Protein AF-A0A336MDN6-F1 (afdb_monomer)

Structure (mmCIF, N/CA/C/O backbone):
data_AF-A0A336MDN6-F1
#
_entry.id   AF-A0A336MDN6-F1
#
loop_
_atom_site.group_PDB
_atom_site.id
_atom_site.type_symbol
_atom_site.label_atom_id
_atom_site.label_alt_id
_atom_site.label_comp_id
_atom_site.label_asym_id
_atom_site.label_entity_id
_atom_site.label_seq_id
_atom_site.pdbx_PDB_ins_code
_atom_site.Cartn_x
_atom_site.Cartn_y
_atom_site.Cartn_z
_atom_site.occupancy
_atom_site.B_iso_or_equiv
_atom_site.auth_seq_id
_atom_site.auth_comp_id
_atom_site.auth_asym_id
_atom_site.auth_atom_id
_atom_site.pdbx_PDB_model_num
ATOM 1 N N . MET A 1 1 ? 36.127 61.455 -13.564 1.00 46.41 1 MET A N 1
ATOM 2 C CA . MET A 1 1 ? 35.781 60.016 -13.476 1.00 46.41 1 MET A CA 1
ATOM 3 C C . MET A 1 1 ? 36.935 59.204 -14.044 1.00 46.41 1 MET A C 1
ATOM 5 O O . MET A 1 1 ? 37.285 59.416 -15.200 1.00 46.41 1 MET A O 1
ATOM 9 N N . LYS A 1 2 ? 37.589 58.361 -13.232 1.00 54.62 2 LYS A N 1
ATOM 10 C CA . LYS A 1 2 ? 38.707 57.519 -13.692 1.00 54.62 2 LYS A CA 1
ATOM 11 C C . LYS A 1 2 ? 38.158 56.503 -14.698 1.00 54.62 2 LYS A C 1
ATOM 13 O O . LYS A 1 2 ? 37.341 55.664 -14.336 1.00 54.62 2 LYS A O 1
ATOM 18 N N . LYS A 1 3 ? 38.542 56.643 -15.969 1.00 60.69 3 LYS A N 1
ATOM 19 C CA . LYS A 1 3 ? 38.151 55.721 -17.038 1.00 60.69 3 LYS A CA 1
ATOM 20 C C . LYS A 1 3 ? 38.902 54.406 -16.837 1.00 60.69 3 LYS A C 1
ATOM 22 O O . LYS A 1 3 ? 40.114 54.351 -17.024 1.00 60.69 3 LYS A O 1
ATOM 27 N N . PHE A 1 4 ? 38.178 53.370 -16.433 1.00 59.88 4 PHE A N 1
ATOM 28 C CA . PHE A 1 4 ? 38.692 52.008 -16.369 1.00 59.88 4 PHE A CA 1
ATOM 29 C C . PHE A 1 4 ? 38.701 51.422 -17.783 1.00 59.88 4 PHE A C 1
ATOM 31 O O . PHE A 1 4 ? 37.666 51.049 -18.332 1.00 59.88 4 PHE A O 1
ATOM 38 N N . THR A 1 5 ? 39.877 51.397 -18.403 1.00 61.00 5 THR A N 1
ATOM 39 C CA . THR A 1 5 ? 40.076 50.797 -19.724 1.00 61.00 5 THR A CA 1
ATOM 40 C C . THR A 1 5 ? 40.188 49.278 -19.565 1.00 61.00 5 THR A C 1
ATOM 42 O O . THR A 1 5 ? 41.236 48.766 -19.186 1.00 61.00 5 THR A O 1
ATOM 45 N N . PHE A 1 6 ? 39.119 48.546 -19.896 1.00 58.34 6 PHE A N 1
ATOM 46 C CA . PHE A 1 6 ? 39.013 47.071 -19.857 1.00 58.34 6 PHE A CA 1
ATOM 47 C C . PHE A 1 6 ? 40.021 46.307 -20.738 1.00 58.34 6 PHE A C 1
ATOM 49 O O . PHE A 1 6 ? 40.021 45.080 -20.773 1.00 58.34 6 PHE A O 1
ATOM 56 N N . LYS A 1 7 ? 40.905 47.005 -21.453 1.00 55.06 7 LYS A N 1
ATOM 57 C CA . LYS A 1 7 ? 41.833 46.394 -22.409 1.00 55.06 7 LYS A CA 1
ATOM 58 C C . LYS A 1 7 ? 42.987 45.625 -21.743 1.00 55.06 7 LYS A C 1
ATOM 60 O O . LYS A 1 7 ? 43.643 44.857 -22.428 1.00 55.06 7 LYS A O 1
ATOM 65 N N . GLY A 1 8 ? 43.211 45.804 -20.434 1.00 57.44 8 GLY A N 1
ATOM 66 C CA . 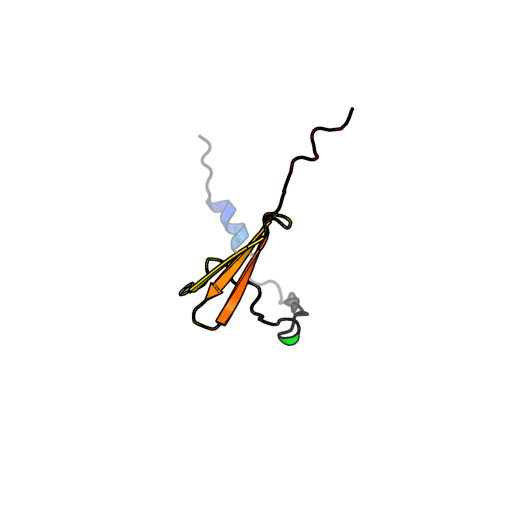GLY A 1 8 ? 44.286 45.136 -19.680 1.00 57.44 8 GLY A CA 1
ATOM 67 C C . GLY A 1 8 ? 43.870 43.923 -18.837 1.00 57.44 8 GLY A C 1
ATOM 68 O O . GLY A 1 8 ? 44.738 43.192 -18.381 1.00 57.44 8 GLY A O 1
ATOM 69 N N . VAL A 1 9 ? 42.571 43.676 -18.622 1.00 55.53 9 VAL A N 1
ATOM 70 C CA . VAL A 1 9 ? 42.103 42.532 -17.800 1.00 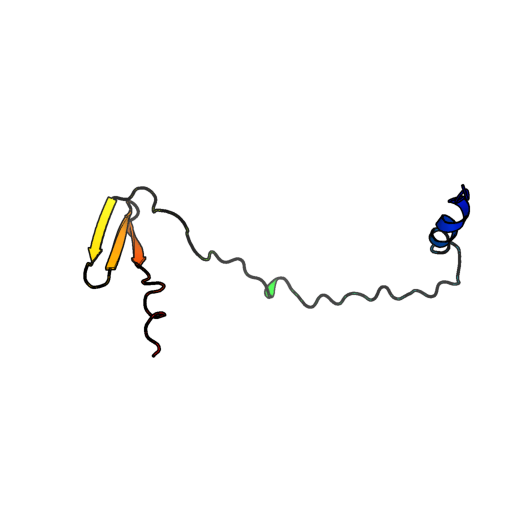55.53 9 VAL A CA 1
ATOM 71 C C . VAL A 1 9 ? 41.854 41.262 -18.618 1.00 55.53 9 VAL A C 1
ATOM 73 O O . VAL A 1 9 ? 41.742 40.176 -18.059 1.00 55.53 9 VAL A O 1
ATOM 76 N N . LEU A 1 10 ? 41.785 41.386 -19.947 1.00 52.09 10 LEU A N 1
ATOM 77 C CA . LEU A 1 10 ? 41.520 40.269 -20.857 1.00 52.09 10 LEU A CA 1
ATOM 78 C C . LEU A 1 10 ? 42.799 39.554 -21.326 1.00 52.09 10 LEU A C 1
ATOM 80 O O . LEU A 1 10 ? 42.721 38.466 -21.892 1.00 52.09 10 LEU A O 1
ATOM 84 N N . ASP A 1 11 ? 43.977 40.128 -21.071 1.00 55.72 11 ASP A N 1
ATOM 85 C CA . ASP A 1 11 ? 45.256 39.531 -21.482 1.00 55.72 11 ASP A CA 1
ATOM 86 C C . ASP A 1 11 ? 45.666 38.348 -20.580 1.00 55.72 11 ASP A C 1
ATOM 88 O O . ASP A 1 11 ? 46.407 37.457 -20.989 1.00 55.72 11 ASP A O 1
ATOM 92 N N . GLY A 1 12 ? 45.077 38.251 -19.380 1.00 55.06 12 GLY A N 1
ATOM 93 C CA . GLY A 1 12 ? 45.216 37.091 -18.492 1.00 55.06 12 GLY A CA 1
ATOM 94 C C . GLY A 1 12 ? 44.478 35.832 -18.970 1.00 55.06 12 GLY A C 1
ATOM 95 O O . GLY A 1 12 ? 44.762 34.744 -18.478 1.00 55.06 12 GLY A O 1
ATOM 96 N N . PHE A 1 13 ? 43.563 35.952 -19.942 1.00 53.00 13 PHE A N 1
ATOM 97 C CA . PHE A 1 13 ? 42.804 34.813 -20.477 1.00 53.00 13 PHE A CA 1
ATOM 98 C C . PHE A 1 13 ? 43.410 34.201 -21.745 1.00 53.00 13 PHE A C 1
ATOM 100 O O . PHE A 1 13 ? 43.045 33.085 -22.097 1.00 53.00 13 PHE A O 1
ATOM 107 N N . ARG A 1 14 ? 44.323 34.894 -22.444 1.00 51.38 14 ARG A N 1
ATOM 108 C CA . ARG A 1 14 ? 44.935 34.373 -23.686 1.00 51.38 14 ARG A CA 1
ATOM 109 C C . ARG A 1 14 ? 46.273 33.666 -23.465 1.00 51.38 14 ARG A C 1
ATOM 111 O O . ARG A 1 14 ? 46.737 32.966 -24.361 1.00 51.38 14 ARG A O 1
ATOM 118 N N . SER A 1 15 ? 46.861 33.783 -22.274 1.00 48.41 15 SER A N 1
ATOM 119 C CA . SER A 1 15 ? 48.129 33.113 -21.945 1.00 48.41 15 SER A CA 1
ATOM 120 C C . SER A 1 15 ? 47.985 31.604 -21.685 1.00 48.41 15 SER A C 1
ATOM 122 O O . SER A 1 15 ? 48.974 30.898 -21.527 1.00 48.41 15 SER A O 1
ATOM 124 N N . SER A 1 16 ? 46.763 31.065 -21.676 1.00 52.38 16 SER A N 1
ATOM 125 C CA . SER A 1 16 ? 46.512 29.629 -21.509 1.00 52.38 16 SER A CA 1
ATOM 126 C C . SER A 1 16 ? 46.595 28.814 -22.807 1.00 52.38 16 SER A C 1
ATOM 128 O O . SER A 1 16 ? 46.432 27.597 -22.742 1.00 52.38 16 SER A O 1
ATOM 130 N N . SER A 1 17 ? 46.877 29.417 -23.974 1.00 54.31 17 SER A N 1
ATOM 131 C CA . SER A 1 17 ? 46.962 28.653 -25.234 1.00 54.31 17 SER A CA 1
ATOM 132 C C . SER A 1 17 ? 48.114 29.006 -26.180 1.00 54.31 17 SER A C 1
ATOM 134 O O . SER A 1 17 ? 48.048 28.637 -27.352 1.00 54.31 17 SER A O 1
ATOM 136 N N . VAL A 1 18 ? 49.182 29.673 -25.726 1.00 53.72 18 VAL A N 1
ATOM 137 C CA . VAL A 1 18 ? 50.367 29.892 -26.577 1.00 53.72 18 VAL A CA 1
ATOM 138 C C . VAL A 1 18 ? 51.644 29.437 -25.866 1.00 53.72 18 VAL A C 1
ATOM 140 O O . VAL A 1 18 ? 52.266 30.179 -25.121 1.00 53.72 18 VAL A O 1
ATOM 143 N N . GLN A 1 19 ? 51.995 28.175 -26.134 1.00 53.72 19 GLN A N 1
ATOM 144 C CA . GLN A 1 19 ? 53.360 27.634 -26.192 1.00 53.72 19 GLN A CA 1
ATOM 145 C C . GLN A 1 19 ? 54.248 27.824 -24.945 1.00 53.72 19 GLN A C 1
ATOM 147 O O . GLN A 1 19 ? 55.238 28.549 -24.970 1.00 53.72 19 GLN A O 1
ATOM 152 N N . LEU A 1 20 ? 53.975 27.047 -23.893 1.00 47.09 20 LEU A N 1
ATOM 153 C CA . LEU A 1 20 ? 55.053 26.459 -23.085 1.00 47.09 20 LEU A CA 1
ATOM 154 C C . LEU A 1 20 ? 55.362 25.052 -23.634 1.00 47.09 20 LEU A C 1
ATOM 156 O O . LEU A 1 20 ? 54.457 24.435 -24.209 1.00 47.09 20 LEU A O 1
ATOM 160 N N . PRO A 1 21 ? 56.603 24.533 -23.488 1.00 46.09 21 PRO A N 1
ATOM 161 C CA . PRO A 1 21 ? 56.923 23.155 -23.857 1.00 46.09 21 PRO A CA 1
ATOM 162 C C . PRO A 1 21 ? 55.882 22.238 -23.226 1.00 46.09 21 PRO A C 1
ATOM 164 O O . PRO A 1 21 ? 55.502 22.462 -22.078 1.00 46.09 21 PRO A O 1
ATOM 167 N N . GLN A 1 22 ? 55.392 21.268 -24.003 1.00 49.28 22 GLN A N 1
ATOM 168 C CA . GLN A 1 22 ? 54.371 20.298 -23.616 1.00 49.28 22 GLN A CA 1
ATOM 169 C C . GLN A 1 22 ? 54.824 19.499 -22.384 1.00 49.28 22 GLN A C 1
ATOM 171 O O . GLN A 1 22 ? 55.185 18.331 -22.468 1.00 49.28 22 GLN A O 1
ATOM 176 N N . GLN A 1 23 ? 54.768 20.105 -21.203 1.00 50.62 23 GLN A N 1
ATOM 177 C CA . GLN A 1 23 ? 54.454 19.371 -20.005 1.00 50.62 23 GLN A CA 1
ATOM 178 C C . GLN A 1 23 ? 52.988 19.030 -20.189 1.00 50.62 23 GLN A C 1
ATOM 180 O O . GLN A 1 23 ? 52.109 19.857 -19.948 1.00 50.62 23 GLN A O 1
ATOM 185 N N . MET A 1 24 ? 52.746 17.830 -20.723 1.00 50.56 24 MET A N 1
ATOM 186 C CA . MET A 1 24 ? 51.508 17.112 -20.483 1.00 50.56 24 MET A CA 1
ATOM 187 C C . MET A 1 24 ? 51.234 17.284 -18.991 1.00 50.56 24 MET A C 1
ATOM 189 O O . MET A 1 24 ? 51.854 16.615 -18.169 1.00 50.56 24 MET A O 1
ATOM 193 N N . ARG A 1 25 ? 50.367 18.234 -18.614 1.00 52.59 25 ARG A N 1
ATOM 194 C CA . ARG A 1 25 ? 49.613 18.050 -17.384 1.00 52.59 25 ARG A CA 1
ATOM 195 C C . ARG A 1 25 ? 48.944 16.712 -17.648 1.00 52.59 25 ARG A C 1
ATOM 197 O O . ARG A 1 25 ? 48.206 16.659 -18.635 1.00 52.59 25 ARG A O 1
ATOM 204 N N . PRO A 1 26 ? 49.283 15.639 -16.911 1.00 59.69 26 PRO A N 1
ATOM 205 C CA . PRO A 1 26 ? 48.499 14.437 -17.041 1.00 59.69 26 PRO A CA 1
ATOM 206 C C . PRO A 1 26 ? 47.081 14.920 -16.780 1.00 59.69 26 PRO A C 1
ATOM 208 O O . PRO A 1 26 ? 46.826 15.521 -15.730 1.00 59.69 26 PRO A O 1
ATOM 211 N N . GLU A 1 27 ? 46.204 14.799 -17.777 1.00 60.31 27 GLU A N 1
ATOM 212 C CA . GLU A 1 27 ? 44.789 14.721 -17.470 1.00 60.31 27 GLU A CA 1
ATOM 213 C C . GLU A 1 27 ? 44.754 13.659 -16.385 1.00 60.31 27 GLU A C 1
ATOM 215 O O . GLU A 1 27 ? 45.199 12.531 -16.596 1.00 60.31 27 GLU A O 1
ATOM 220 N N . GLN A 1 28 ? 44.489 14.091 -15.156 1.00 63.88 28 GLN A N 1
ATOM 221 C CA . GLN A 1 28 ? 44.403 13.168 -14.051 1.00 63.88 28 GLN A CA 1
ATOM 222 C C . GLN A 1 28 ? 43.190 12.338 -14.425 1.00 63.88 28 GLN A C 1
ATOM 224 O O . GLN A 1 28 ? 42.073 12.835 -14.296 1.00 63.88 28 GLN A O 1
ATOM 229 N N . ASP A 1 29 ? 43.425 11.159 -15.004 1.00 66.88 29 ASP A N 1
ATOM 230 C CA . ASP A 1 29 ? 42.374 10.221 -15.349 1.00 66.88 29 ASP A CA 1
ATOM 231 C C . ASP A 1 29 ? 41.581 10.022 -14.066 1.00 66.88 29 ASP A C 1
ATOM 233 O O . ASP A 1 29 ? 42.071 9.454 -13.083 1.00 66.88 29 ASP A O 1
ATOM 237 N N . ILE A 1 30 ? 40.390 10.613 -14.022 1.00 74.56 30 ILE A N 1
ATOM 238 C CA . ILE A 1 30 ? 39.529 10.511 -12.858 1.00 74.56 30 ILE A CA 1
ATOM 239 C C . ILE A 1 30 ? 39.111 9.050 -12.833 1.00 74.56 30 ILE A C 1
ATOM 241 O O . ILE A 1 30 ? 38.314 8.607 -13.656 1.00 74.56 30 ILE A O 1
ATOM 245 N N . GLN A 1 31 ? 39.705 8.280 -11.924 1.00 81.25 31 GLN A N 1
ATOM 246 C CA . GLN A 1 31 ? 39.407 6.865 -11.805 1.00 81.25 31 GLN A CA 1
ATOM 247 C C . GLN A 1 31 ? 37.960 6.708 -11.324 1.00 81.25 31 GLN A C 1
ATOM 249 O O . GLN A 1 31 ? 37.656 6.902 -10.145 1.00 81.25 31 GLN A O 1
ATOM 254 N N . GLU A 1 32 ? 37.057 6.362 -12.241 1.00 80.69 32 GLU A N 1
ATOM 255 C CA . GLU A 1 32 ? 35.660 6.092 -11.914 1.00 80.69 32 GLU A CA 1
ATOM 256 C C . GLU A 1 32 ? 35.562 4.812 -11.075 1.00 80.69 32 GLU A C 1
ATOM 258 O O . GLU A 1 32 ? 35.771 3.694 -11.546 1.00 80.69 32 GLU A O 1
ATOM 263 N N . THR A 1 33 ? 35.263 4.973 -9.787 1.00 89.44 33 THR A N 1
ATOM 264 C CA . THR A 1 33 ? 35.094 3.855 -8.847 1.00 89.44 33 THR A CA 1
ATOM 265 C C . THR A 1 33 ? 33.680 3.284 -8.866 1.00 89.44 33 THR A C 1
ATOM 267 O O . THR A 1 33 ? 33.466 2.149 -8.441 1.00 89.44 33 THR A O 1
ATOM 270 N N . LEU A 1 34 ? 32.702 4.053 -9.349 1.00 92.38 34 LEU A N 1
ATOM 271 C CA . LEU A 1 34 ? 31.306 3.644 -9.417 1.00 92.38 34 LEU A CA 1
ATOM 272 C C . LEU A 1 34 ? 31.033 2.915 -10.729 1.00 92.38 34 LEU A C 1
ATOM 274 O O . LEU A 1 34 ? 31.248 3.449 -11.809 1.00 92.38 34 LEU A O 1
ATOM 278 N N . LYS A 1 35 ? 30.516 1.693 -10.623 1.00 92.88 35 LYS A N 1
ATOM 279 C CA . LYS A 1 35 ? 30.158 0.849 -11.762 1.00 92.88 35 LYS A CA 1
ATOM 280 C C . LYS A 1 35 ? 28.649 0.664 -11.824 1.00 92.88 35 LYS A C 1
ATOM 282 O O . LYS A 1 35 ? 27.964 0.788 -10.811 1.00 92.88 35 LYS A O 1
ATOM 287 N N . ALA A 1 36 ? 28.130 0.289 -12.992 1.00 91.69 36 ALA A N 1
ATOM 288 C CA . ALA A 1 36 ? 26.704 0.009 -13.171 1.00 91.69 36 ALA A CA 1
ATOM 289 C C . ALA A 1 36 ? 26.170 -1.036 -12.168 1.00 91.69 36 ALA A C 1
ATOM 291 O O . ALA A 1 36 ? 25.050 -0.909 -11.689 1.00 91.69 36 ALA A O 1
ATOM 292 N N . GLU A 1 37 ? 26.996 -2.015 -11.787 1.00 94.12 37 GLU A N 1
ATOM 293 C CA . GLU A 1 37 ? 26.684 -3.046 -10.785 1.00 94.12 37 GLU A CA 1
ATOM 294 C C . GLU A 1 37 ? 26.450 -2.504 -9.362 1.00 94.12 37 GLU A C 1
ATOM 296 O O . GLU A 1 37 ? 25.808 -3.170 -8.553 1.00 94.12 37 GLU A O 1
ATOM 301 N N . HIS A 1 38 ? 26.903 -1.283 -9.057 1.00 95.81 38 HIS A N 1
ATOM 302 C CA . HIS A 1 38 ? 26.628 -0.618 -7.779 1.00 95.81 38 HIS A CA 1
ATOM 303 C C . HIS A 1 38 ? 25.223 -0.007 -7.721 1.00 95.81 38 HIS A C 1
ATOM 305 O O . HIS A 1 38 ? 24.761 0.380 -6.647 1.00 95.81 38 HIS A O 1
ATOM 311 N N . PHE A 1 39 ? 24.534 0.096 -8.859 1.00 95.44 39 PHE A N 1
ATOM 312 C CA . PHE A 1 39 ? 23.227 0.727 -8.956 1.00 95.44 39 PHE A CA 1
ATOM 313 C C . PHE A 1 39 ? 22.162 -0.286 -9.355 1.00 95.44 39 PHE A C 1
ATOM 315 O O . PHE A 1 39 ? 22.330 -1.100 -10.259 1.00 95.44 39 PHE A O 1
ATOM 322 N N . CYS A 1 40 ? 21.003 -0.199 -8.709 1.00 96.38 40 CYS A N 1
ATOM 323 C CA . CYS A 1 40 ? 19.836 -0.962 -9.114 1.00 96.38 40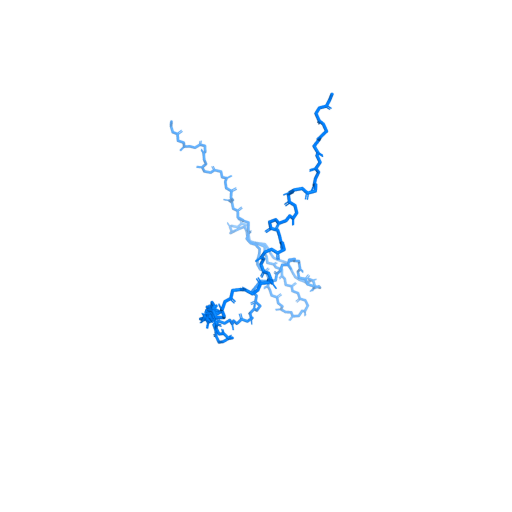 CYS A CA 1
ATOM 324 C C . CYS A 1 40 ? 18.589 -0.090 -9.039 1.00 96.38 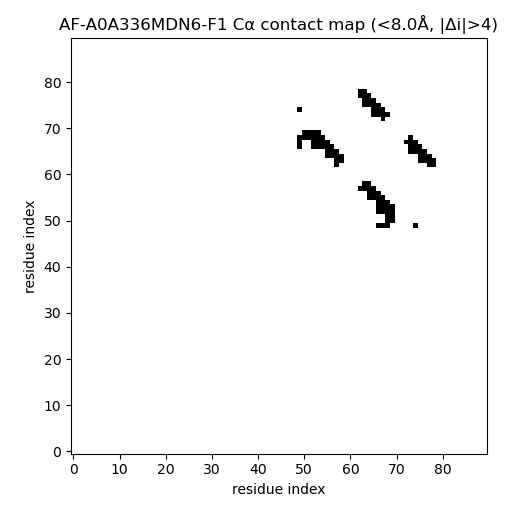40 CYS A C 1
ATOM 326 O O . CYS A 1 40 ? 18.264 0.467 -7.991 1.00 96.38 40 CYS A O 1
ATOM 328 N N . VAL A 1 41 ? 17.855 -0.010 -10.148 1.00 95.38 41 VAL A N 1
ATOM 329 C CA . VAL A 1 41 ? 16.545 0.638 -10.165 1.00 95.38 41 VAL A CA 1
ATOM 330 C C . VAL A 1 41 ? 15.521 -0.319 -9.562 1.00 95.38 41 VAL A C 1
ATOM 332 O O . VAL A 1 41 ? 15.272 -1.406 -10.087 1.00 95.38 41 VAL A O 1
ATOM 335 N N . LYS A 1 42 ? 14.899 0.096 -8.457 1.00 95.75 42 LYS A N 1
ATOM 336 C CA . LYS A 1 42 ? 13.813 -0.635 -7.799 1.00 95.75 42 LYS A CA 1
ATOM 337 C C . LYS A 1 42 ? 12.603 0.270 -7.620 1.00 95.75 42 LYS A C 1
ATOM 339 O O . LYS A 1 42 ? 12.729 1.445 -7.288 1.00 95.75 42 LYS A O 1
ATOM 344 N N . LYS A 1 43 ? 11.412 -0.301 -7.807 1.00 95.75 43 LYS A N 1
ATOM 345 C CA . LYS A 1 43 ? 10.162 0.355 -7.410 1.00 95.75 43 LYS A CA 1
ATOM 346 C C . LYS A 1 43 ? 10.122 0.406 -5.885 1.00 95.75 43 LYS A C 1
ATOM 348 O O . LYS A 1 43 ? 10.314 -0.623 -5.245 1.00 95.75 43 LYS A O 1
ATOM 353 N N . THR A 1 44 ? 9.884 1.586 -5.330 1.00 94.88 44 THR A N 1
ATOM 354 C CA . THR A 1 44 ? 9.880 1.813 -3.882 1.00 94.88 44 THR A CA 1
ATOM 355 C C . THR A 1 44 ? 8.451 1.799 -3.349 1.00 94.88 44 THR A C 1
ATOM 357 O O . THR A 1 44 ? 7.919 0.744 -3.016 1.00 94.88 44 THR A O 1
ATOM 360 N N . PHE A 1 45 ? 7.791 2.953 -3.336 1.00 92.38 45 PHE A N 1
ATOM 361 C CA . PHE A 1 45 ? 6.446 3.119 -2.808 1.00 92.38 45 PHE A CA 1
ATOM 362 C C . PHE A 1 45 ? 5.483 3.601 -3.884 1.00 92.38 45 PHE A C 1
ATOM 364 O O . PHE A 1 45 ? 5.849 4.282 -4.840 1.00 92.38 45 PHE A O 1
ATOM 371 N N . ARG A 1 46 ? 4.208 3.256 -3.700 1.00 90.38 46 ARG A N 1
ATOM 372 C CA . ARG A 1 46 ? 3.107 3.811 -4.486 1.00 90.38 46 ARG A CA 1
ATOM 373 C C . ARG A 1 46 ? 2.381 4.850 -3.648 1.00 90.38 46 ARG A C 1
ATOM 375 O O . ARG A 1 46 ? 1.772 4.487 -2.642 1.00 90.38 46 ARG A O 1
ATOM 382 N N . HIS A 1 47 ? 2.437 6.099 -4.089 1.00 92.75 47 HIS A N 1
ATOM 383 C CA . HIS A 1 47 ? 1.703 7.219 -3.510 1.00 92.75 47 HIS A CA 1
ATOM 384 C C . HIS A 1 47 ? 0.269 7.309 -4.058 1.00 92.75 47 HIS A C 1
ATOM 386 O O . HIS A 1 47 ? -0.046 6.741 -5.108 1.00 92.75 47 HIS A O 1
ATOM 392 N N . GLY A 1 48 ? -0.574 8.090 -3.385 1.00 92.56 48 GLY A N 1
ATOM 393 C CA . GLY A 1 48 ? -1.949 8.357 -3.804 1.00 92.56 48 GLY A CA 1
ATOM 394 C C . GLY A 1 48 ? -2.959 7.300 -3.351 1.00 92.56 48 GLY A C 1
ATOM 395 O O . GLY A 1 48 ? -2.676 6.451 -2.498 1.00 92.56 48 GLY A O 1
ATOM 396 N N . PHE A 1 49 ? -4.163 7.394 -3.912 1.00 93.69 49 PHE A N 1
ATOM 397 C CA . PHE A 1 49 ? -5.298 6.534 -3.583 1.00 93.69 49 PHE A CA 1
ATOM 398 C C . PHE A 1 49 ? -5.397 5.332 -4.548 1.00 93.69 49 PHE A C 1
ATOM 400 O O . PHE A 1 49 ? -4.985 5.463 -5.705 1.00 93.69 49 PHE A O 1
ATOM 407 N N . PRO A 1 50 ? -5.896 4.152 -4.120 1.00 94.94 50 PRO A N 1
ATOM 408 C CA . PRO A 1 50 ? -6.061 3.000 -5.003 1.00 94.94 50 PRO A CA 1
ATOM 409 C C . PRO A 1 50 ? -7.006 3.311 -6.169 1.00 94.94 50 PRO A C 1
ATOM 411 O O . PRO A 1 50 ? -7.969 4.062 -6.026 1.00 94.94 50 PRO A O 1
ATOM 414 N N . ASN A 1 51 ? -6.733 2.723 -7.333 1.00 95.62 51 ASN A N 1
ATOM 415 C CA . ASN A 1 51 ? -7.607 2.849 -8.498 1.00 95.62 51 ASN A CA 1
ATOM 416 C C . ASN A 1 51 ? -8.810 1.910 -8.332 1.00 95.62 51 ASN A C 1
ATOM 418 O O . ASN A 1 51 ? -8.601 0.753 -7.991 1.00 95.62 51 ASN A O 1
ATOM 422 N N . GLN A 1 52 ? -10.029 2.370 -8.631 1.00 97.62 52 GLN A N 1
ATOM 423 C CA . GLN A 1 52 ? -11.265 1.581 -8.501 1.00 97.62 52 GLN A CA 1
ATOM 424 C C . GLN A 1 52 ? -11.400 0.925 -7.111 1.00 97.62 52 GLN A C 1
ATOM 426 O O . GLN A 1 52 ? -11.392 -0.305 -7.008 1.00 97.62 52 GLN A O 1
ATOM 43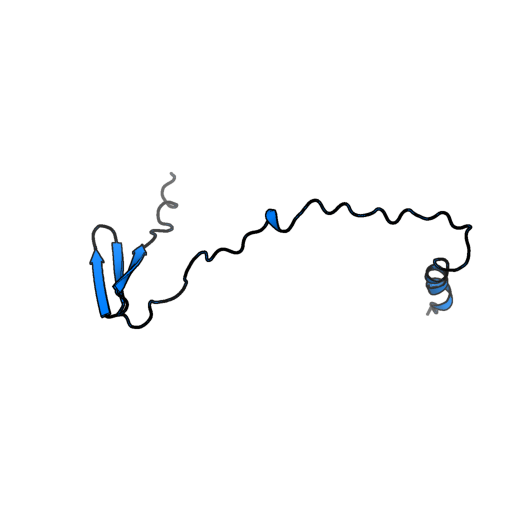1 N N . PRO A 1 53 ? -11.505 1.732 -6.039 1.00 97.38 53 PRO A N 1
ATOM 432 C CA . PRO A 1 53 ? -11.809 1.222 -4.705 1.00 97.38 53 PRO A CA 1
ATOM 433 C C . PRO A 1 53 ? -13.170 0.514 -4.715 1.00 97.38 53 PRO A C 1
ATOM 435 O O . PRO A 1 53 ? -14.133 1.005 -5.302 1.00 97.38 53 PRO A O 1
ATOM 438 N N . THR A 1 54 ? -13.251 -0.639 -4.064 1.00 98.31 54 THR A N 1
ATOM 439 C CA . THR A 1 54 ? -14.468 -1.466 -4.006 1.00 98.31 54 THR A CA 1
ATOM 440 C C . THR A 1 54 ? -14.878 -1.811 -2.581 1.00 98.31 54 THR A C 1
ATOM 442 O O . THR A 1 54 ? -16.051 -2.083 -2.344 1.00 98.31 54 THR A O 1
ATOM 445 N N . ALA A 1 55 ? -13.944 -1.773 -1.628 1.00 97.94 55 ALA A N 1
ATOM 446 C CA . ALA A 1 55 ? -14.198 -2.089 -0.228 1.00 97.94 55 ALA A CA 1
ATOM 447 C C . ALA A 1 55 ? -13.461 -1.128 0.714 1.00 97.94 55 ALA A C 1
ATOM 449 O O . ALA A 1 55 ? -12.380 -0.628 0.395 1.00 97.94 55 ALA A O 1
ATOM 450 N N . LEU A 1 56 ? -14.040 -0.906 1.896 1.00 98.00 56 LEU A N 1
ATOM 451 C CA . LEU A 1 56 ? -13.483 -0.063 2.950 1.00 98.00 56 LEU A CA 1
ATOM 452 C C . LEU A 1 56 ? -13.776 -0.678 4.321 1.00 98.00 56 LEU A C 1
ATOM 454 O O . LEU A 1 56 ? -14.892 -1.128 4.572 1.00 98.00 56 LEU A O 1
ATOM 458 N N . ALA A 1 57 ? -12.781 -0.670 5.206 1.00 97.81 57 ALA A N 1
ATOM 459 C CA . ALA A 1 57 ? -12.918 -1.071 6.602 1.00 97.81 57 ALA A CA 1
ATOM 460 C C . ALA A 1 57 ? -12.071 -0.163 7.500 1.00 97.81 57 ALA A C 1
ATOM 462 O O . ALA A 1 57 ? -10.994 0.281 7.103 1.00 97.81 57 ALA A O 1
ATOM 463 N N . TYR A 1 58 ? -12.549 0.107 8.711 1.00 97.44 58 TYR A N 1
ATOM 464 C CA . TYR A 1 58 ? -11.836 0.915 9.696 1.00 97.44 58 TYR A CA 1
ATOM 465 C C . TYR A 1 58 ? -11.792 0.194 11.042 1.00 97.44 58 TYR A C 1
ATOM 467 O O . TYR A 1 58 ? -12.825 -0.276 11.517 1.00 97.44 58 TYR A O 1
ATOM 475 N N . ASP A 1 59 ? -10.608 0.138 11.651 1.00 96.56 59 ASP A N 1
ATOM 476 C CA . ASP A 1 59 ? -10.425 -0.317 13.029 1.00 96.56 59 ASP A CA 1
ATOM 477 C C . ASP A 1 59 ? -10.271 0.897 13.964 1.00 96.56 59 ASP A C 1
ATOM 479 O O . ASP A 1 59 ? -9.254 1.599 13.888 1.00 96.56 59 ASP A O 1
ATOM 483 N N . PRO A 1 60 ? -11.238 1.153 14.867 1.00 94.19 60 PRO A N 1
ATOM 484 C CA . PRO A 1 60 ? -11.184 2.283 15.787 1.00 94.19 60 PRO A CA 1
ATOM 485 C C . PRO A 1 60 ? -10.137 2.139 16.896 1.00 94.19 60 PRO A C 1
ATOM 487 O O . PRO A 1 60 ? -9.663 3.159 17.396 1.00 94.19 60 PRO A O 1
ATOM 490 N N . VAL A 1 61 ? -9.765 0.915 17.285 1.00 94.81 61 VAL A N 1
ATOM 491 C CA . VAL A 1 61 ? -8.792 0.677 18.362 1.00 94.81 61 VAL A CA 1
ATOM 492 C C . VAL A 1 61 ? -7.392 1.006 17.861 1.00 94.81 61 VAL A C 1
ATOM 494 O O . VAL A 1 61 ? -6.659 1.764 18.496 1.00 94.81 61 VAL A O 1
ATOM 497 N N . GLN A 1 62 ? -7.039 0.482 16.688 1.00 92.81 62 GLN A N 1
ATOM 498 C CA . GLN A 1 62 ? -5.727 0.702 16.078 1.00 92.81 62 GLN A CA 1
ATOM 499 C C 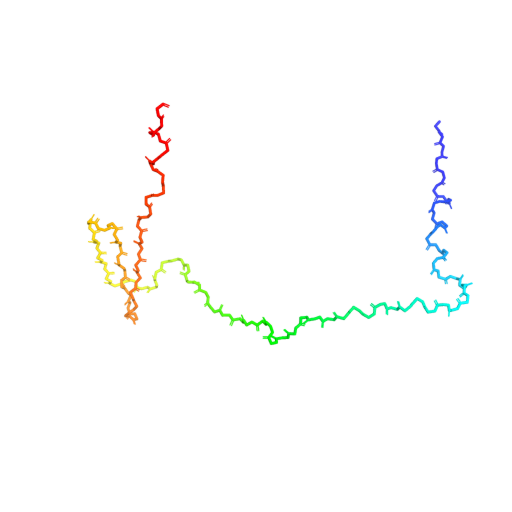. GLN A 1 62 ? -5.659 1.987 15.241 1.00 92.81 62 GLN A C 1
ATOM 501 O O . GLN A 1 62 ? -4.570 2.404 14.848 1.00 92.81 62 GLN A O 1
ATOM 506 N N . LYS A 1 63 ? -6.805 2.629 14.978 1.00 93.94 63 LYS A N 1
ATOM 507 C CA . LYS A 1 63 ? -6.941 3.790 14.084 1.00 93.94 63 LYS A CA 1
ATOM 508 C C . LYS A 1 63 ? -6.348 3.511 12.698 1.00 93.94 63 LYS A C 1
ATOM 510 O O . LYS A 1 63 ? -5.567 4.298 12.157 1.00 93.94 63 LYS A O 1
ATOM 515 N N . LEU A 1 64 ? -6.710 2.361 12.132 1.00 95.56 64 LEU A N 1
ATOM 516 C CA . LEU A 1 64 ? -6.244 1.900 10.824 1.00 95.56 64 LEU A CA 1
ATOM 517 C C . LEU A 1 64 ? -7.391 1.904 9.820 1.00 95.56 64 LEU A C 1
ATOM 519 O O . LEU A 1 64 ? -8.444 1.319 10.064 1.00 95.56 64 LEU A O 1
ATOM 523 N N . LEU A 1 65 ? -7.163 2.522 8.664 1.00 96.31 65 LEU A N 1
ATOM 524 C CA . LEU A 1 65 ? -8.073 2.463 7.524 1.00 96.31 65 LEU A CA 1
ATOM 525 C C . LEU A 1 65 ? -7.547 1.452 6.502 1.00 96.31 65 LEU A C 1
ATOM 527 O O . LEU A 1 65 ? -6.407 1.558 6.057 1.00 96.31 65 LEU A O 1
ATOM 531 N N . ALA A 1 66 ? -8.383 0.509 6.088 1.00 97.25 66 ALA A N 1
ATOM 532 C CA . ALA A 1 66 ? -8.090 -0.446 5.030 1.00 97.25 66 ALA A CA 1
ATOM 533 C C . ALA A 1 66 ? -8.991 -0.184 3.812 1.00 97.25 66 ALA A C 1
ATOM 535 O O . ALA A 1 66 ? -10.209 -0.069 3.943 1.00 97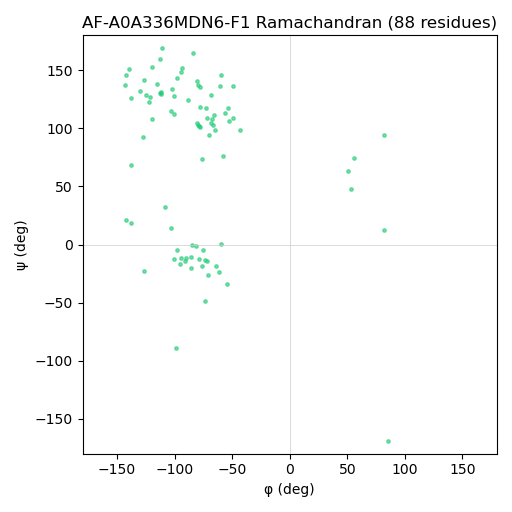.25 66 ALA A O 1
ATOM 536 N N . VAL A 1 67 ? -8.390 -0.099 2.624 1.00 98.19 67 VAL A N 1
ATOM 537 C CA . VAL A 1 67 ? -9.083 0.109 1.342 1.00 98.19 67 VAL A CA 1
ATOM 538 C C . VAL A 1 67 ? -8.742 -1.035 0.396 1.00 98.19 67 VAL A C 1
ATOM 540 O O . VAL A 1 67 ? -7.566 -1.267 0.111 1.00 98.19 67 VAL A O 1
ATOM 543 N N . GLY A 1 68 ? -9.764 -1.739 -0.084 1.00 98.12 68 GLY A N 1
ATOM 544 C CA . GLY A 1 68 ? -9.654 -2.773 -1.113 1.00 98.12 68 GLY A CA 1
ATOM 545 C C . GLY A 1 68 ? -10.005 -2.225 -2.495 1.00 98.12 68 GLY A C 1
ATOM 546 O O . GLY A 1 68 ? -10.905 -1.389 -2.613 1.00 98.12 68 GLY A O 1
ATOM 547 N N . ASP A 1 69 ? -9.311 -2.685 -3.535 1.00 97.69 69 ASP A N 1
ATOM 548 C CA . ASP A 1 69 ? -9.598 -2.330 -4.929 1.00 97.69 69 ASP A CA 1
ATOM 549 C C . ASP A 1 69 ? -10.164 -3.493 -5.760 1.00 97.69 69 ASP A C 1
ATOM 551 O O . ASP A 1 69 ? -10.170 -4.656 -5.352 1.00 97.69 69 ASP A O 1
ATOM 555 N N . LYS A 1 70 ? -10.661 -3.178 -6.962 1.00 98.00 70 LYS A N 1
ATOM 556 C CA . LYS A 1 70 ? -11.224 -4.166 -7.899 1.00 98.00 70 LYS A CA 1
ATOM 557 C C . LYS A 1 70 ? -10.210 -5.226 -8.351 1.00 98.00 70 LYS A C 1
ATOM 559 O O . LYS A 1 70 ? -10.615 -6.310 -8.759 1.00 98.00 70 LYS A O 1
ATOM 564 N N . ALA A 1 71 ? -8.912 -4.925 -8.294 1.00 96.94 71 ALA A N 1
ATOM 565 C CA . ALA A 1 71 ? -7.854 -5.878 -8.619 1.00 96.94 71 ALA A CA 1
ATOM 566 C C . ALA A 1 71 ? -7.535 -6.828 -7.447 1.00 96.94 71 ALA A C 1
ATOM 568 O O . ALA A 1 71 ? -6.679 -7.697 -7.591 1.00 96.94 71 ALA A O 1
ATOM 569 N N . GLY A 1 72 ? -8.208 -6.673 -6.300 1.00 95.88 72 GLY A N 1
ATOM 570 C CA . GLY A 1 72 ? -7.988 -7.477 -5.102 1.00 95.88 72 GLY A CA 1
ATOM 571 C C . GLY A 1 72 ? -6.802 -7.010 -4.255 1.00 95.88 72 GLY A C 1
ATOM 572 O O . GLY A 1 72 ? -6.378 -7.733 -3.357 1.00 95.88 72 GLY A O 1
ATOM 573 N N . SER A 1 73 ? -6.249 -5.821 -4.513 1.00 95.75 73 SER A N 1
ATOM 574 C CA . SER A 1 73 ? -5.195 -5.254 -3.668 1.00 95.75 73 SER A CA 1
ATOM 575 C C . SER A 1 73 ? -5.799 -4.602 -2.427 1.00 95.75 73 SER A C 1
ATOM 577 O O . SER A 1 73 ? -6.810 -3.906 -2.514 1.00 95.75 73 SER A O 1
ATOM 579 N N . LEU A 1 74 ? -5.137 -4.767 -1.279 1.00 95.62 74 LEU A N 1
ATOM 580 C CA . LEU A 1 74 ? -5.501 -4.123 -0.017 1.00 95.62 74 LEU A CA 1
ATOM 581 C C . LEU A 1 74 ? -4.438 -3.091 0.371 1.00 95.62 74 LEU A C 1
ATOM 583 O O . LEU A 1 74 ? -3.243 -3.390 0.372 1.00 95.62 74 LEU A O 1
ATOM 587 N N . ARG A 1 75 ? -4.865 -1.878 0.728 1.00 95.62 75 ARG A N 1
ATOM 588 C CA . ARG A 1 75 ? -3.987 -0.811 1.214 1.00 95.62 75 ARG A CA 1
ATOM 589 C C . ARG A 1 75 ? -4.397 -0.363 2.605 1.00 95.62 75 ARG A C 1
ATOM 591 O O . ARG A 1 75 ? -5.544 0.018 2.814 1.00 95.62 75 ARG A O 1
ATOM 598 N N . MET A 1 76 ? -3.435 -0.371 3.523 1.00 95.50 76 MET A N 1
ATOM 599 C CA . MET A 1 76 ? -3.620 0.088 4.896 1.00 95.50 76 MET A CA 1
ATOM 600 C C . MET A 1 76 ? -3.026 1.484 5.087 1.00 95.50 76 MET A C 1
ATOM 602 O O . MET A 1 76 ? -1.904 1.758 4.659 1.00 95.50 76 MET A O 1
ATOM 606 N N . TYR A 1 77 ? -3.787 2.353 5.739 1.00 93.88 77 TYR A N 1
ATOM 607 C CA . TYR A 1 77 ? -3.441 3.729 6.053 1.00 93.88 77 TYR A CA 1
ATOM 608 C C . TYR A 1 77 ? -3.452 3.909 7.574 1.00 93.88 77 TYR A C 1
ATOM 610 O O . TYR A 1 77 ? -4.531 3.895 8.179 1.00 93.88 77 TYR A O 1
ATOM 618 N N . PRO A 1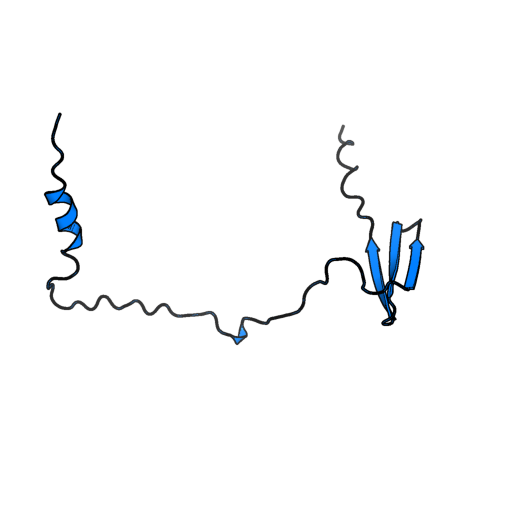 78 ? -2.276 4.051 8.208 1.00 91.88 78 PRO A N 1
ATOM 619 C CA . PRO A 1 78 ? -2.199 4.324 9.631 1.00 91.88 78 PRO A CA 1
ATOM 620 C C . PRO A 1 78 ? -2.454 5.799 9.930 1.00 91.88 78 PRO A C 1
ATOM 622 O O . PRO A 1 78 ? -1.898 6.680 9.272 1.00 91.88 78 PRO A O 1
ATOM 625 N N . PHE A 1 79 ? -3.233 6.077 10.975 1.00 87.25 79 PHE A N 1
ATOM 626 C CA . PHE A 1 79 ? -3.222 7.396 11.601 1.00 87.25 79 PHE A CA 1
ATOM 627 C C . PHE A 1 79 ? -2.003 7.504 12.517 1.00 87.25 79 PHE A C 1
ATOM 629 O O . PHE A 1 79 ? -1.984 6.979 13.630 1.00 87.25 79 PHE A O 1
ATOM 636 N N . LEU A 1 80 ? -0.962 8.189 12.046 1.00 78.44 80 LEU A N 1
ATOM 637 C CA . LEU A 1 80 ? 0.178 8.519 12.893 1.00 78.44 80 LEU A CA 1
ATOM 638 C C . LEU A 1 80 ? -0.242 9.617 13.884 1.00 78.44 80 LEU A C 1
ATOM 640 O O . LEU A 1 80 ? -0.556 10.734 13.477 1.00 78.44 80 LEU A O 1
ATOM 644 N N . ASN A 1 81 ? -0.210 9.322 15.188 1.00 65.44 81 ASN A N 1
ATOM 645 C CA . ASN A 1 81 ? -0.274 10.352 16.230 1.00 65.44 81 ASN A CA 1
ATOM 646 C C . ASN A 1 81 ? 1.100 11.037 16.320 1.00 65.44 81 ASN A C 1
ATOM 648 O O . ASN A 1 81 ? 1.885 10.774 17.231 1.00 65.44 81 ASN A O 1
ATOM 652 N N . VAL A 1 82 ? 1.425 11.867 15.331 1.00 58.38 82 VAL A N 1
ATOM 653 C CA . VAL A 1 82 ? 2.619 12.714 15.365 1.00 58.38 82 VAL A CA 1
ATOM 654 C C . VAL A 1 82 ? 2.270 13.932 16.225 1.00 58.38 82 VAL A C 1
ATOM 656 O O . VAL A 1 82 ? 1.544 14.809 15.780 1.00 58.38 82 VAL A O 1
ATOM 659 N N . ILE A 1 83 ? 2.782 13.952 17.462 1.00 56.12 83 ILE A N 1
ATOM 660 C CA . ILE A 1 83 ? 2.817 15.092 18.404 1.00 56.12 83 ILE A CA 1
ATOM 661 C C . ILE A 1 83 ? 1.529 15.344 19.218 1.00 56.12 83 ILE A C 1
ATOM 663 O O . ILE A 1 83 ? 0.654 16.111 18.838 1.00 56.12 83 ILE A O 1
ATOM 667 N N . GLN A 1 84 ? 1.490 14.777 20.432 1.00 51.62 84 GLN A N 1
ATOM 668 C CA . GLN A 1 84 ? 0.959 15.453 21.637 1.00 51.62 84 GLN A CA 1
ATOM 669 C C . GLN A 1 84 ? 1.780 15.128 22.908 1.00 51.62 84 GLN A C 1
ATOM 671 O O . GLN A 1 84 ? 1.296 15.273 24.025 1.00 51.62 84 GLN A O 1
ATOM 676 N N . LYS A 1 85 ? 3.041 14.689 22.771 1.00 56.19 85 LYS A N 1
ATOM 677 C CA . LYS A 1 85 ? 3.902 14.344 23.922 1.00 56.19 85 LYS A CA 1
ATOM 678 C C . LYS A 1 85 ? 4.958 15.398 24.279 1.00 56.19 85 LY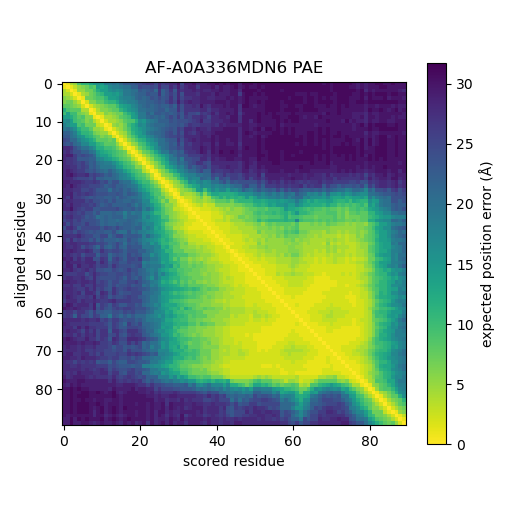S A C 1
ATOM 680 O O . LYS A 1 85 ? 5.853 15.088 25.051 1.00 56.19 85 LYS A O 1
ATOM 685 N N . GLU A 1 86 ? 4.862 16.622 23.759 1.00 56.47 86 GLU A N 1
ATOM 686 C CA . GLU A 1 86 ? 5.862 17.671 24.044 1.00 56.47 86 GLU A CA 1
ATOM 687 C C . GLU A 1 86 ? 5.451 18.659 25.156 1.00 56.47 86 GLU A C 1
ATOM 689 O O . GLU A 1 86 ? 6.271 19.451 25.593 1.00 56.47 86 GLU A O 1
ATOM 694 N N . ASN A 1 87 ? 4.228 18.571 25.699 1.00 55.62 87 ASN A N 1
ATOM 695 C CA . ASN A 1 87 ? 3.746 19.495 26.744 1.00 55.62 87 ASN A CA 1
ATOM 696 C C . ASN A 1 87 ? 3.634 18.861 28.144 1.00 55.62 87 ASN A C 1
ATOM 698 O O . ASN A 1 87 ? 2.745 19.215 28.916 1.00 55.62 87 ASN A O 1
ATOM 702 N N . GLN A 1 88 ? 4.507 17.909 28.480 1.00 54.12 88 GLN A N 1
ATOM 703 C CA . GLN A 1 88 ? 4.652 17.406 29.855 1.00 54.12 88 GLN A CA 1
ATOM 704 C C . GLN A 1 88 ? 6.130 17.232 30.219 1.00 54.12 88 GLN A C 1
ATOM 706 O O . GLN A 1 88 ? 6.615 16.121 30.415 1.00 54.12 88 GLN A O 1
ATOM 711 N N . THR A 1 89 ? 6.848 18.343 30.337 1.00 53.50 89 THR A N 1
ATOM 712 C CA . THR A 1 89 ? 8.018 18.423 31.216 1.00 53.50 89 THR A CA 1
ATOM 713 C C . THR A 1 89 ? 7.810 19.591 32.166 1.00 53.50 89 THR A C 1
ATOM 715 O O . THR A 1 89 ? 7.416 20.671 31.729 1.00 53.50 89 THR A O 1
ATOM 718 N N . ASN A 1 90 ? 7.987 19.269 33.449 1.00 48.09 90 ASN A N 1
ATOM 719 C CA . ASN A 1 90 ? 7.815 20.098 34.641 1.00 48.09 90 ASN A CA 1
ATOM 720 C C . ASN A 1 90 ? 8.519 21.453 34.583 1.00 48.09 90 ASN A C 1
ATOM 722 O O . ASN A 1 90 ? 9.613 21.514 33.979 1.00 48.09 90 ASN A O 1
#

Organism: Culicoides sonorensis (NCBI:txid179676)

pLDDT: mean 76.94, std 19.9, range [46.09, 98.31]

Sequence (90 aa):
MKKFTFKGVLDGFRSSSVQLPQQMRPEQDIQETLKAEHFCVKKTFRHGFPNQPTALAYDPVQKLLAVGDKAGSLRMYPFLNVIQKENQTN

Secondary structure (DSSP, 8-state):
-----GGGTSGGGTTTSS-----------------GGG---------SPPSSEEEEEEETTTTEEEEEETTS-EEEEE-----S-SS---

Mean predicted aligned error: 16.87 Å

Nearest PDB structures (foldseek):
  5grs-assembly1_A  TM=6.115E-01  e=2.191E+00  Schizosaccharomyces pombe 972h-
  6ven-assembly1_M  TM=7.150E-01  e=4.985E+00  Saccharomyces cerevisiae
  8zx1-assembly1_D  TM=3.974E-01  e=3.871E+00  Escherichia coli
  3wwn-assembly1_B-2  TM=3.033E-01  e=3.871E+00  Thermus thermophilus HB27

Radius of gyration: 32.78 Å; Cα contacts (8 Å, |Δi|>4): 52; chains: 1; bounding box: 71×68×61 Å

Foldseek 3Di:
DPDDDPPPVCVVVPVVPDDDPPPPPPPPPPPDPDDPVVDDDDDDDDDDDDDAWDDWDADPVQRKIWTAHPVGDIDIDGDDPDDDPPPDDD

Solvent-accessible surface area (backbone atoms only — not comparable to full-atom values): 6536 Å² total; per-residue (Å²): 131,89,81,81,71,73,81,71,72,58,60,77,70,60,69,83,77,67,84,69,82,88,69,72,70,70,77,74,75,75,78,76,83,81,52,74,88,80,57,80,96,70,90,84,82,84,82,84,78,77,73,63,68,73,46,77,49,74,42,82,89,78,42,34,39,38,40,28,26,75,87,72,51,76,48,78,48,75,66,76,87,80,81,86,79,83,87,80,73,136